Protein AF-A0A7K3PLQ2-F1 (afdb_monomer_lite)

InterPro domains:
  IPR016161 Aldehyde/histidinol dehydrogenase [SSF53720] (9-58)
  IPR016162 Aldehyde dehydrogenase, N-terminal [G3DSA:3.40.605.10] (3-59)

Foldseek 3Di:
DDPDDCVLFACWDDQVGTDHAPDKDFDADPPPRDTPGIHHDDDPVNVVVSVVVVVVVVD

Sequence (59 aa):
MTLLDSEVWGGKFFSDGWRDSPAEQPVTEPATGDRLGTVGLATAEDVNRAAARAAEAQR

Organism: NCBI:txid285562

Structure (mmCIF, N/CA/C/O backbone):
data_AF-A0A7K3PLQ2-F1
#
_entry.id   AF-A0A7K3PLQ2-F1
#
loop_
_atom_site.group_PDB
_atom_site.id
_atom_site.type_symbol
_atom_site.label_atom_id
_atom_site.label_alt_id
_atom_site.label_comp_id
_atom_site.label_asym_id
_atom_site.label_entity_id
_atom_site.label_seq_id
_atom_site.pdbx_PDB_ins_code
_atom_site.Cartn_x
_atom_site.Cartn_y
_atom_site.Cartn_z
_atom_site.occupancy
_atom_site.B_iso_or_equiv
_atom_site.auth_seq_id
_atom_site.auth_comp_id
_atom_site.auth_asym_id
_atom_site.auth_atom_id
_atom_site.pdbx_PDB_model_num
ATOM 1 N N . MET A 1 1 ? -23.453 -5.227 1.918 1.00 48.72 1 MET A N 1
ATOM 2 C CA . MET A 1 1 ? -22.846 -4.896 0.613 1.00 48.72 1 MET A CA 1
ATOM 3 C C . MET A 1 1 ? -22.131 -3.573 0.772 1.00 48.72 1 MET A C 1
ATOM 5 O O . MET A 1 1 ? -22.787 -2.583 1.070 1.00 48.72 1 MET A O 1
ATOM 9 N N . THR A 1 2 ? -20.806 -3.575 0.684 1.00 70.19 2 THR A N 1
ATOM 10 C CA . THR A 1 2 ? -20.003 -2.349 0.635 1.00 70.19 2 THR A CA 1
ATOM 11 C C . THR A 1 2 ? -19.908 -1.874 -0.816 1.00 70.19 2 THR A C 1
ATOM 13 O O . THR A 1 2 ? -20.005 -2.681 -1.737 1.00 70.19 2 THR A O 1
ATOM 16 N N . LEU A 1 3 ? -19.769 -0.561 -1.028 1.00 80.12 3 LEU A N 1
ATOM 17 C CA . LEU A 1 3 ? -19.670 0.047 -2.366 1.00 80.12 3 LEU A CA 1
ATOM 18 C C . LEU A 1 3 ? -18.434 -0.448 -3.140 1.00 80.12 3 LEU A C 1
ATOM 20 O O . LEU A 1 3 ? -18.469 -0.546 -4.362 1.00 80.12 3 LEU A O 1
ATOM 24 N N . LEU A 1 4 ? -17.354 -0.754 -2.421 1.00 82.81 4 LEU A N 1
ATOM 25 C CA . LEU A 1 4 ? -16.108 -1.280 -2.962 1.00 82.81 4 LEU A CA 1
ATOM 26 C C . LEU A 1 4 ? -15.686 -2.522 -2.157 1.00 82.81 4 LEU A C 1
ATOM 28 O O . LEU A 1 4 ? -15.956 -2.604 -0.953 1.00 82.81 4 LEU A O 1
ATOM 32 N N . ASP A 1 5 ? -15.025 -3.468 -2.824 1.00 85.69 5 ASP A N 1
ATOM 33 C CA . ASP A 1 5 ? -14.479 -4.677 -2.204 1.00 85.69 5 ASP A CA 1
ATOM 34 C C . ASP A 1 5 ? -13.061 -4.422 -1.688 1.00 85.69 5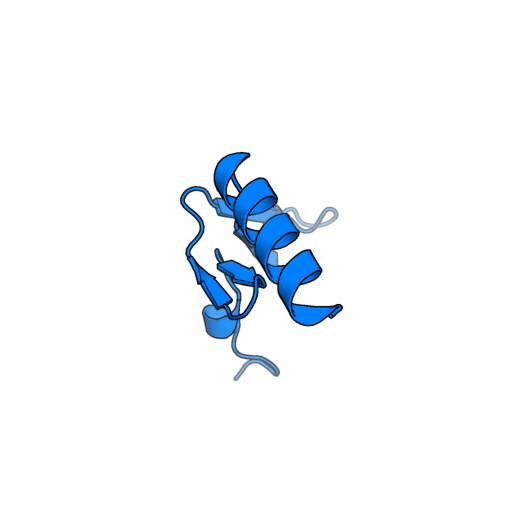 ASP A C 1
ATOM 36 O O . ASP A 1 5 ? -12.098 -4.388 -2.454 1.00 85.69 5 ASP A O 1
ATOM 40 N N . SER A 1 6 ? -12.937 -4.231 -0.375 1.00 81.94 6 SER A N 1
ATOM 41 C CA . SER A 1 6 ? -11.657 -3.931 0.258 1.00 81.94 6 SER A CA 1
ATOM 42 C C . SER A 1 6 ? -10.639 -5.061 0.179 1.00 81.94 6 SER A C 1
ATOM 44 O O . SER A 1 6 ? -9.458 -4.783 0.358 1.00 81.94 6 SER A O 1
ATOM 46 N N . GLU A 1 7 ? -11.036 -6.304 -0.112 1.00 84.94 7 GLU A N 1
ATOM 47 C CA . GLU A 1 7 ? -10.078 -7.406 -0.292 1.00 84.94 7 GLU A CA 1
ATOM 48 C C . GLU A 1 7 ? -9.195 -7.209 -1.534 1.00 84.94 7 GLU A C 1
ATOM 50 O O . GLU A 1 7 ? -8.090 -7.750 -1.611 1.00 84.94 7 GLU A O 1
ATOM 55 N N . VAL A 1 8 ? -9.632 -6.369 -2.481 1.00 89.81 8 VAL A N 1
ATOM 56 C CA . VAL A 1 8 ? -8.869 -6.050 -3.694 1.00 89.81 8 VAL A CA 1
ATOM 57 C C . VAL A 1 8 ? -7.562 -5.315 -3.373 1.00 89.81 8 VAL A C 1
ATOM 59 O O . VAL A 1 8 ? -6.557 -5.563 -4.037 1.00 89.81 8 VAL A O 1
ATOM 62 N N . TRP A 1 9 ? -7.547 -4.430 -2.369 1.00 90.25 9 TRP A N 1
ATOM 63 C CA . TRP A 1 9 ? -6.379 -3.590 -2.042 1.00 90.25 9 TRP A CA 1
ATOM 64 C C . TRP A 1 9 ? -5.926 -3.659 -0.580 1.00 90.25 9 TRP A C 1
ATOM 66 O O . TRP A 1 9 ? -4.834 -3.190 -0.257 1.00 90.25 9 TRP A O 1
ATOM 76 N N . GLY A 1 10 ? -6.746 -4.203 0.318 1.00 94.12 10 GLY A N 1
ATOM 77 C CA . GLY A 1 10 ? -6.437 -4.304 1.739 1.00 94.12 10 GLY A CA 1
ATOM 78 C C . GLY A 1 10 ? -5.167 -5.117 1.967 1.00 94.12 10 GLY A C 1
ATOM 79 O O . GLY A 1 10 ? -5.021 -6.199 1.406 1.00 94.12 10 GLY A O 1
ATOM 80 N N . GLY A 1 11 ? -4.227 -4.565 2.739 1.00 95.38 11 GLY A N 1
ATOM 8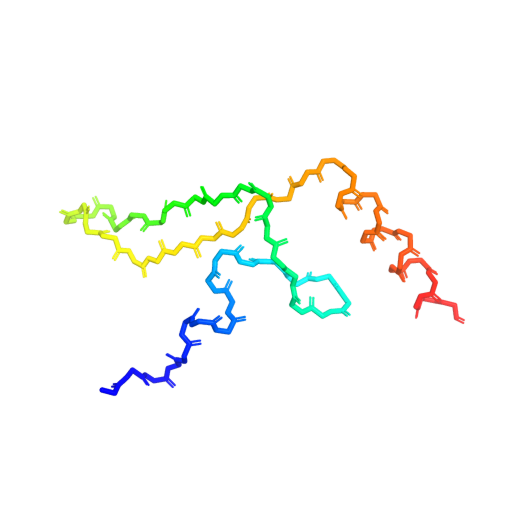1 C CA . GLY A 1 11 ? -2.928 -5.208 2.993 1.00 95.38 11 GLY A CA 1
ATOM 82 C C . GLY A 1 11 ? -1.999 -5.294 1.773 1.00 95.38 11 GLY A C 1
ATOM 83 O O . GLY A 1 11 ? -0.918 -5.875 1.845 1.00 95.38 11 GLY A O 1
ATOM 84 N N . LYS A 1 12 ? -2.385 -4.688 0.647 1.00 96.62 12 LYS A N 1
ATOM 85 C CA . LYS A 1 12 ? -1.633 -4.698 -0.609 1.00 96.62 12 LYS A CA 1
ATOM 86 C C . LYS A 1 12 ? -1.112 -3.305 -0.939 1.00 96.62 12 LYS A C 1
ATOM 88 O O . LYS A 1 12 ? -1.512 -2.299 -0.350 1.00 96.62 12 LYS A O 1
ATOM 93 N N . PHE A 1 13 ? -0.233 -3.244 -1.929 1.00 95.38 13 PHE A N 1
ATOM 94 C CA . PHE A 1 13 ? 0.123 -2.009 -2.620 1.00 95.38 13 PHE A CA 1
ATOM 95 C C . PHE A 1 13 ? 0.111 -2.236 -4.130 1.00 95.38 13 PHE A C 1
ATOM 97 O O . PHE A 1 13 ? 0.287 -3.358 -4.615 1.00 95.38 13 PHE A O 1
ATOM 104 N N . PHE A 1 14 ? -0.116 -1.163 -4.884 1.00 94.62 14 PHE A N 1
ATOM 105 C CA . PHE A 1 14 ? -0.097 -1.225 -6.337 1.00 94.62 14 PHE A CA 1
ATOM 106 C C . PHE A 1 14 ? 1.307 -0.909 -6.862 1.00 94.62 14 PHE A C 1
ATOM 108 O O . PHE A 1 14 ? 1.806 0.204 -6.720 1.00 94.62 14 PHE A O 1
ATOM 115 N N . SER A 1 15 ? 1.935 -1.896 -7.489 1.00 95.62 15 SER A N 1
ATOM 116 C CA . SER A 1 15 ? 3.156 -1.771 -8.283 1.00 95.62 15 SER A CA 1
ATOM 117 C C . SER A 1 15 ? 2.963 -2.722 -9.442 1.00 95.62 15 SER A C 1
ATOM 119 O O . SER A 1 15 ? 2.959 -3.932 -9.215 1.00 95.62 15 SER A O 1
ATOM 121 N N . ASP A 1 16 ? 2.732 -2.169 -10.637 1.00 94.75 16 ASP A N 1
ATOM 122 C CA . ASP A 1 16 ? 2.499 -2.939 -11.866 1.00 94.75 16 ASP A CA 1
ATOM 123 C C . ASP A 1 16 ? 1.487 -4.097 -11.701 1.00 94.75 16 ASP A C 1
ATOM 125 O O . ASP A 1 16 ? 1.603 -5.154 -12.317 1.00 94.75 16 ASP A O 1
ATOM 129 N N . GLY A 1 17 ? 0.476 -3.867 -10.853 1.00 95.12 17 GLY A N 1
ATOM 130 C CA . GLY A 1 17 ? -0.461 -4.863 -10.333 1.00 95.12 17 GLY A CA 1
ATOM 131 C C . GLY A 1 17 ? -0.640 -4.732 -8.815 1.00 95.12 17 GLY A C 1
ATOM 132 O O . GLY A 1 17 ? 0.168 -4.100 -8.133 1.00 95.12 17 GLY A O 1
ATOM 133 N N . TRP A 1 18 ? -1.710 -5.315 -8.269 1.00 94.94 18 TRP A N 1
ATOM 134 C CA . TRP A 1 18 ? -1.868 -5.440 -6.816 1.00 94.94 18 TRP A CA 1
ATOM 135 C C . TRP A 1 18 ? -0.934 -6.521 -6.285 1.00 94.94 18 TRP A C 1
ATOM 137 O O . TRP A 1 18 ? -0.890 -7.627 -6.825 1.00 94.94 18 TRP A O 1
ATOM 147 N N . ARG A 1 19 ? -0.184 -6.201 -5.231 1.00 94.69 19 ARG A N 1
ATOM 148 C CA . ARG A 1 19 ? 0.802 -7.101 -4.631 1.00 94.69 19 ARG A CA 1
ATOM 149 C C . ARG A 1 19 ? 0.618 -7.156 -3.127 1.00 94.69 19 ARG A C 1
ATOM 151 O O . ARG A 1 19 ? 0.406 -6.118 -2.503 1.00 94.69 19 ARG A O 1
ATOM 158 N N . ASP A 1 20 ? 0.733 -8.355 -2.572 1.00 95.50 20 ASP A N 1
ATOM 159 C CA . ASP A 1 20 ? 0.733 -8.553 -1.127 1.00 95.50 20 ASP A CA 1
ATOM 160 C C . ASP A 1 20 ? 1.930 -7.868 -0.485 1.00 95.50 20 ASP A C 1
ATOM 162 O O . ASP A 1 20 ? 3.044 -7.877 -1.019 1.00 95.50 20 ASP A O 1
ATOM 166 N N . SER A 1 21 ? 1.674 -7.273 0.671 1.00 95.50 21 SER A N 1
ATOM 167 C CA . SER A 1 21 ? 2.700 -6.651 1.476 1.00 95.50 21 SER A CA 1
ATOM 168 C C . SER A 1 21 ? 3.239 -7.620 2.528 1.00 95.50 21 SER A C 1
ATOM 170 O O . SER A 1 21 ? 2.454 -8.330 3.154 1.00 95.50 21 SER A O 1
ATOM 172 N N . PRO A 1 22 ? 4.556 -7.630 2.800 1.00 92.62 22 PRO A N 1
ATOM 173 C CA . PRO A 1 22 ? 5.115 -8.427 3.892 1.00 92.62 22 PRO A CA 1
ATOM 174 C C . PRO A 1 22 ? 4.732 -7.890 5.280 1.00 92.62 22 PRO A C 1
ATOM 176 O O . PRO A 1 22 ? 4.839 -8.612 6.269 1.00 92.62 22 PRO A O 1
ATOM 179 N N . ALA A 1 23 ? 4.305 -6.628 5.363 1.00 95.56 23 ALA A N 1
ATOM 180 C CA . ALA A 1 23 ? 3.808 -6.009 6.585 1.00 95.56 23 ALA A CA 1
ATOM 181 C C . ALA A 1 23 ? 2.556 -5.172 6.309 1.00 95.56 23 ALA A C 1
ATOM 183 O O . ALA A 1 23 ? 2.440 -4.523 5.271 1.00 95.56 23 ALA A O 1
ATOM 184 N N . GLU A 1 24 ? 1.633 -5.156 7.261 1.00 96.00 24 GLU A N 1
ATOM 185 C CA . GLU A 1 24 ? 0.357 -4.455 7.154 1.00 96.00 24 GLU A CA 1
ATOM 186 C C . GLU A 1 24 ? 0.198 -3.434 8.282 1.00 96.00 24 GLU A C 1
ATOM 188 O O . GLU A 1 24 ? 0.675 -3.6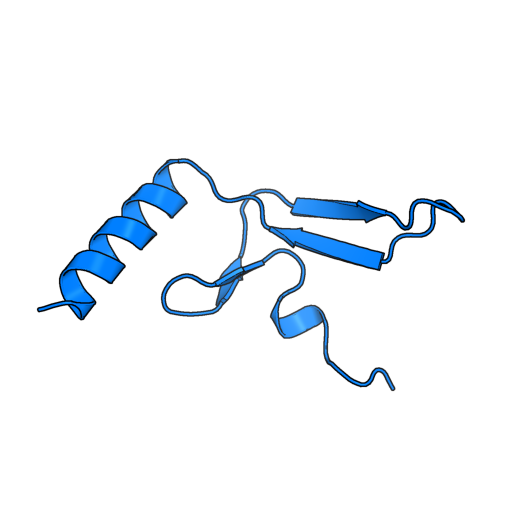46 9.399 1.00 96.00 24 GLU A O 1
ATOM 193 N N . GLN A 1 25 ? -0.505 -2.335 8.005 1.00 96.25 25 GLN A N 1
ATOM 194 C CA . GLN A 1 25 ? -0.806 -1.298 8.987 1.00 96.25 25 GLN A CA 1
ATOM 195 C C . GLN A 1 25 ? -2.313 -1.007 9.040 1.00 96.25 25 GLN A C 1
ATOM 197 O O . GLN A 1 25 ? -2.906 -0.671 8.010 1.00 96.25 25 GLN A O 1
ATOM 202 N N . PRO A 1 26 ? -2.952 -1.090 10.225 1.00 96.12 26 PRO A N 1
ATOM 203 C CA . PRO A 1 26 ? -4.342 -0.688 10.377 1.00 96.12 26 PRO A CA 1
ATOM 204 C C . PRO A 1 26 ? -4.475 0.834 10.264 1.00 96.12 26 PRO A C 1
ATOM 206 O O . PRO A 1 26 ? -3.675 1.591 10.818 1.00 96.12 26 PRO A O 1
ATOM 209 N N . VAL A 1 27 ? -5.519 1.276 9.570 1.00 95.56 27 VAL A N 1
ATOM 210 C CA . VAL A 1 27 ? -5.926 2.680 9.501 1.00 95.56 27 VAL A CA 1
ATOM 211 C C . VAL A 1 27 ? -7.043 2.899 10.510 1.00 95.56 27 VAL A C 1
ATOM 213 O O . VAL A 1 27 ? -8.055 2.196 10.476 1.00 95.56 27 VAL A O 1
ATOM 216 N N . THR A 1 28 ? -6.855 3.877 11.390 1.00 97.44 28 THR A N 1
ATOM 217 C CA . THR A 1 28 ? -7.778 4.182 12.486 1.00 97.44 28 THR A CA 1
ATOM 218 C C . THR A 1 28 ? -8.475 5.518 12.246 1.00 97.44 28 THR A C 1
ATOM 220 O O . THR A 1 28 ? -7.839 6.502 11.867 1.00 97.44 28 THR A O 1
ATOM 223 N N . GLU A 1 29 ? -9.782 5.539 12.470 1.00 97.75 29 GLU A N 1
ATOM 224 C CA . GLU A 1 29 ? -10.634 6.720 12.473 1.00 97.75 29 GLU A CA 1
ATOM 225 C C . GLU A 1 29 ? -10.277 7.585 13.705 1.00 97.75 29 GLU A C 1
ATOM 227 O O . GLU A 1 29 ? -10.283 7.074 14.828 1.00 97.75 29 GLU A O 1
ATOM 232 N N . PRO A 1 30 ? -9.892 8.867 13.539 1.00 97.56 30 PRO A N 1
ATOM 233 C CA . PRO A 1 30 ? -9.366 9.655 14.659 1.00 97.56 30 PRO A CA 1
ATOM 234 C C . PRO A 1 30 ? -10.376 10.069 15.741 1.00 97.56 30 PRO A C 1
ATOM 236 O O . PRO A 1 30 ? -9.955 10.398 16.848 1.00 97.56 30 PRO A O 1
ATOM 239 N N . ALA A 1 31 ? -11.672 10.135 15.436 1.00 97.31 31 ALA A N 1
ATOM 240 C CA . ALA A 1 31 ? -12.701 10.658 16.335 1.00 97.31 31 ALA A CA 1
ATOM 241 C C . ALA A 1 31 ? -13.327 9.576 17.234 1.00 97.31 31 ALA A C 1
ATOM 243 O O . ALA A 1 31 ? -13.717 9.864 18.365 1.00 97.31 31 ALA A O 1
ATOM 244 N N . THR A 1 32 ? -13.416 8.344 16.745 1.00 97.69 32 THR A N 1
ATOM 245 C CA . THR A 1 32 ? -14.038 7.182 17.381 1.00 97.69 32 THR A CA 1
ATOM 246 C C . THR A 1 32 ? -13.010 6.125 17.764 1.00 97.69 32 THR A C 1
ATOM 248 O O . THR A 1 32 ? -13.242 5.360 18.697 1.00 97.69 32 THR A O 1
ATOM 251 N N . GLY A 1 33 ? -11.855 6.096 17.091 1.00 96.94 33 GLY A N 1
ATOM 252 C CA . GLY A 1 33 ? -10.839 5.061 17.275 1.00 96.94 33 GLY A CA 1
ATOM 253 C C . GLY A 1 33 ? -11.145 3.761 16.527 1.00 96.94 33 GLY A C 1
ATOM 254 O O . GLY A 1 33 ? -10.422 2.777 16.700 1.00 96.94 33 GLY A O 1
ATOM 255 N N . ASP A 1 34 ? -12.186 3.737 15.694 1.00 97.31 34 ASP A N 1
ATOM 256 C CA . ASP A 1 34 ? -12.563 2.551 14.929 1.00 97.31 34 ASP A CA 1
ATOM 257 C C . ASP A 1 34 ? -11.579 2.267 13.791 1.00 97.31 34 ASP A C 1
ATOM 259 O O . ASP A 1 34 ? -10.936 3.160 13.240 1.00 97.31 34 ASP A O 1
ATOM 263 N N . ARG A 1 35 ? -11.471 1.002 13.380 1.00 93.88 35 ARG A N 1
ATOM 264 C CA . ARG A 1 35 ? -10.657 0.632 12.217 1.00 93.88 35 ARG A CA 1
ATOM 265 C C . ARG A 1 35 ? -11.411 0.925 10.920 1.00 93.88 35 ARG A C 1
ATOM 267 O O . ARG A 1 35 ? -12.481 0.373 10.691 1.00 93.88 35 ARG A O 1
ATOM 274 N N . LEU A 1 36 ? -10.789 1.700 10.034 1.00 91.75 36 LEU A N 1
ATOM 275 C CA . LEU A 1 36 ? -11.286 1.979 8.681 1.00 91.75 36 LEU A CA 1
ATOM 276 C C . LEU A 1 36 ? -10.856 0.915 7.665 1.00 91.75 36 LEU A C 1
ATOM 278 O O . LEU A 1 36 ? -11.568 0.646 6.703 1.00 91.75 36 LEU A O 1
ATOM 282 N N . GLY A 1 37 ? -9.683 0.316 7.866 1.00 91.75 37 GLY A N 1
ATOM 283 C CA . GLY A 1 37 ? -9.140 -0.705 6.976 1.00 91.75 37 GLY A CA 1
ATOM 284 C C . GLY A 1 37 ? -7.684 -1.025 7.287 1.00 91.75 37 GLY A C 1
ATOM 285 O O . GLY A 1 37 ? -7.181 -0.680 8.359 1.00 91.75 37 GLY A O 1
ATOM 286 N N . THR A 1 38 ? -7.012 -1.662 6.332 1.00 94.31 38 THR A N 1
ATOM 287 C CA . THR A 1 38 ? -5.607 -2.066 6.437 1.00 94.31 38 THR A CA 1
ATOM 288 C C . THR A 1 38 ? -4.871 -1.736 5.143 1.00 94.31 38 THR A C 1
ATOM 290 O O . THR A 1 38 ? -5.373 -2.027 4.058 1.00 94.31 38 THR A O 1
ATOM 293 N N . VAL A 1 39 ? -3.675 -1.158 5.246 1.00 95.50 39 VAL A N 1
ATOM 294 C CA . VAL A 1 39 ? -2.793 -0.866 4.103 1.00 95.50 39 VAL A CA 1
ATOM 295 C C . VAL A 1 39 ? -1.536 -1.729 4.150 1.00 95.50 39 VAL A C 1
ATOM 297 O O . VAL A 1 39 ? -1.081 -2.101 5.230 1.00 95.50 39 VAL A O 1
ATOM 300 N N . GLY A 1 40 ? -0.966 -2.036 2.985 1.00 96.25 40 GLY A N 1
ATOM 301 C CA . GLY A 1 40 ? 0.346 -2.670 2.891 1.00 96.25 40 GLY A CA 1
ATOM 302 C C . GLY A 1 40 ? 1.495 -1.675 3.099 1.00 96.25 40 GLY A C 1
ATOM 303 O O . GLY A 1 40 ? 1.452 -0.554 2.594 1.00 96.25 40 GLY A O 1
ATOM 304 N N . LEU A 1 41 ? 2.538 -2.090 3.817 1.00 97.00 41 LEU A N 1
ATOM 305 C CA . LEU A 1 41 ? 3.806 -1.381 3.978 1.00 97.00 41 LEU A CA 1
ATOM 306 C C . LEU A 1 41 ? 4.895 -1.946 3.056 1.00 97.00 41 LEU A C 1
ATOM 308 O O . LEU A 1 41 ? 5.397 -3.051 3.258 1.00 97.00 41 LEU A O 1
ATOM 312 N N . ALA A 1 42 ? 5.313 -1.147 2.077 1.00 96.31 42 ALA A N 1
ATOM 313 C CA . ALA A 1 42 ? 6.392 -1.512 1.167 1.00 96.31 42 ALA A CA 1
ATOM 314 C C . ALA A 1 42 ? 7.757 -1.568 1.876 1.00 96.31 42 ALA A C 1
ATOM 316 O O . ALA A 1 42 ? 8.097 -0.702 2.688 1.00 96.31 42 ALA A O 1
ATOM 317 N N . THR A 1 43 ? 8.575 -2.554 1.510 1.00 96.31 43 THR A N 1
ATOM 318 C CA . THR A 1 43 ? 9.991 -2.598 1.892 1.00 96.31 43 THR A CA 1
ATOM 319 C C . THR A 1 43 ? 10.843 -1.734 0.959 1.00 96.31 43 THR A C 1
ATOM 321 O O . THR A 1 43 ? 10.403 -1.312 -0.112 1.00 96.31 43 THR A O 1
ATOM 324 N N . ALA A 1 44 ? 12.110 -1.507 1.316 1.00 97.19 44 ALA A N 1
ATOM 325 C CA . ALA A 1 44 ? 13.055 -0.842 0.417 1.00 97.19 44 ALA A CA 1
ATOM 326 C C . ALA A 1 44 ? 13.241 -1.602 -0.916 1.00 97.19 44 ALA A C 1
ATOM 328 O O . ALA A 1 44 ? 13.410 -0.979 -1.965 1.00 97.19 44 ALA A O 1
ATOM 329 N N . GLU A 1 45 ? 13.175 -2.936 -0.891 1.00 96.56 45 GLU A N 1
ATOM 330 C CA . GLU A 1 45 ? 13.261 -3.77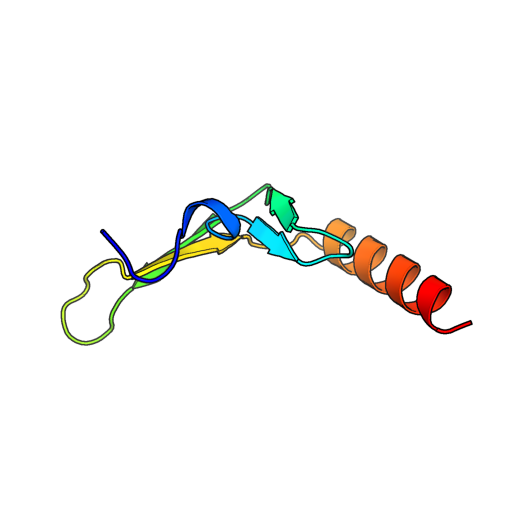5 -2.091 1.00 96.56 45 GLU A CA 1
ATOM 331 C C . GLU A 1 45 ? 12.042 -3.582 -3.003 1.00 96.56 45 GLU A C 1
ATOM 333 O O . GLU A 1 45 ? 12.190 -3.434 -4.218 1.00 96.56 45 GLU A O 1
ATOM 338 N N . ASP A 1 46 ? 10.843 -3.494 -2.419 1.00 96.62 46 ASP A N 1
ATOM 339 C CA . ASP A 1 46 ? 9.615 -3.218 -3.167 1.00 96.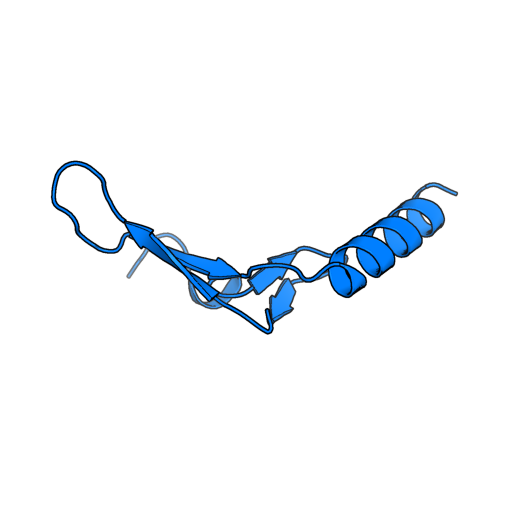62 46 ASP A CA 1
ATOM 340 C C . ASP A 1 46 ? 9.666 -1.865 -3.877 1.00 96.62 46 ASP A C 1
ATOM 342 O O . ASP A 1 46 ? 9.281 -1.770 -5.045 1.00 96.62 46 ASP A O 1
ATOM 346 N N . VAL A 1 47 ? 10.181 -0.836 -3.196 1.00 97.12 47 VAL A N 1
ATOM 347 C CA . VAL A 1 47 ? 10.350 0.507 -3.769 1.00 97.12 47 VAL A CA 1
ATOM 348 C C . VAL A 1 47 ? 11.363 0.487 -4.917 1.00 97.12 47 VAL A C 1
ATOM 350 O O . VAL A 1 47 ? 11.107 1.076 -5.968 1.00 97.12 47 VAL A O 1
ATOM 353 N N . ASN A 1 48 ? 12.484 -0.225 -4.762 1.00 98.12 48 ASN A N 1
ATOM 354 C CA . ASN A 1 48 ? 13.486 -0.366 -5.820 1.00 98.12 48 ASN A CA 1
ATOM 355 C C . ASN A 1 48 ? 12.904 -1.063 -7.066 1.00 98.12 48 ASN A C 1
ATOM 357 O O . ASN A 1 48 ? 13.030 -0.559 -8.184 1.00 98.12 48 ASN A O 1
ATOM 361 N N . ARG A 1 49 ? 12.181 -2.176 -6.878 1.00 96.75 49 ARG A N 1
ATOM 362 C CA . ARG A 1 49 ? 11.480 -2.871 -7.969 1.00 96.75 49 ARG A CA 1
ATOM 363 C C . ARG A 1 49 ? 10.507 -1.937 -8.687 1.00 96.75 49 ARG A C 1
ATOM 365 O O . ARG A 1 49 ? 10.531 -1.871 -9.914 1.00 96.75 49 ARG A O 1
ATOM 372 N N . ALA A 1 50 ? 9.672 -1.214 -7.939 1.00 97.69 50 ALA A N 1
ATOM 373 C CA . ALA A 1 50 ? 8.695 -0.293 -8.515 1.00 97.69 50 ALA A CA 1
ATOM 374 C C . ALA A 1 50 ? 9.371 0.790 -9.374 1.00 97.69 50 ALA A C 1
ATOM 376 O O . ALA A 1 50 ? 8.927 1.057 -10.491 1.00 97.69 50 ALA A O 1
ATOM 377 N N . ALA A 1 51 ? 10.487 1.356 -8.901 1.00 98.19 51 ALA A N 1
ATOM 378 C CA . ALA A 1 51 ? 11.262 2.340 -9.654 1.00 98.19 51 ALA A CA 1
ATOM 379 C C . ALA A 1 51 ? 11.842 1.760 -10.957 1.00 98.19 51 ALA A C 1
ATOM 381 O O . ALA A 1 51 ? 11.744 2.395 -12.009 1.00 98.19 51 ALA A O 1
ATOM 382 N N . ALA A 1 52 ? 12.391 0.542 -10.919 1.00 98.12 52 ALA A N 1
ATOM 383 C CA . ALA A 1 52 ? 12.915 -0.129 -12.109 1.00 98.12 52 ALA A CA 1
ATOM 384 C C . ALA A 1 52 ? 11.820 -0.384 -13.162 1.00 98.12 52 ALA A C 1
ATOM 386 O O . ALA A 1 52 ? 12.024 -0.105 -14.345 1.00 98.12 52 ALA A O 1
ATOM 387 N N . ARG A 1 53 ? 10.639 -0.850 -12.732 1.00 97.75 53 ARG A N 1
ATOM 388 C CA . ARG A 1 53 ? 9.485 -1.085 -13.617 1.00 97.75 53 ARG A CA 1
ATOM 389 C C . ARG A 1 53 ? 8.936 0.212 -14.205 1.00 97.75 53 ARG A C 1
ATOM 391 O O . ARG A 1 53 ? 8.617 0.254 -15.390 1.00 97.75 53 ARG A O 1
ATOM 398 N N . ALA A 1 54 ? 8.888 1.285 -13.416 1.00 97.88 54 ALA A N 1
ATOM 399 C CA . ALA A 1 54 ? 8.497 2.603 -13.908 1.00 97.88 54 ALA A CA 1
ATOM 400 C C . ALA A 1 54 ? 9.461 3.121 -14.989 1.00 97.88 54 ALA A C 1
ATOM 402 O O . ALA A 1 54 ? 9.008 3.618 -16.016 1.00 97.88 54 ALA A O 1
ATOM 403 N N . ALA A 1 55 ? 10.774 2.956 -14.798 1.00 98.25 55 ALA A N 1
ATOM 404 C CA . ALA A 1 55 ? 11.775 3.358 -15.787 1.00 98.25 55 ALA A CA 1
ATOM 405 C C . ALA A 1 55 ? 11.673 2.561 -17.100 1.00 98.25 55 ALA A C 1
ATOM 407 O O . ALA A 1 55 ? 11.935 3.104 -18.170 1.00 98.25 55 ALA A O 1
ATOM 408 N N . GLU A 1 56 ? 11.303 1.280 -17.034 1.00 97.81 56 GLU A N 1
ATOM 409 C CA . GLU A 1 56 ? 11.046 0.448 -18.215 1.00 97.81 56 GLU A CA 1
ATOM 410 C C . GLU A 1 56 ? 9.799 0.913 -18.978 1.00 97.81 56 GLU A C 1
ATOM 412 O O . GLU A 1 56 ? 9.858 1.061 -20.193 1.00 97.81 56 GLU A O 1
ATOM 417 N N . ALA A 1 57 ? 8.705 1.205 -18.271 1.00 97.38 57 ALA A N 1
ATOM 418 C CA . ALA A 1 57 ? 7.439 1.637 -18.868 1.00 97.38 57 ALA A CA 1
ATOM 419 C C . ALA A 1 57 ? 7.476 3.049 -19.487 1.00 97.38 57 ALA A C 1
ATOM 421 O O . ALA A 1 57 ? 6.569 3.416 -20.228 1.00 97.38 57 ALA A O 1
ATOM 422 N N . GLN A 1 58 ? 8.487 3.854 -19.151 1.00 96.56 58 GLN A N 1
ATOM 423 C CA . GLN A 1 58 ? 8.672 5.220 -19.658 1.00 96.56 58 GLN A CA 1
ATOM 424 C C . GLN A 1 58 ? 9.477 5.300 -20.965 1.00 96.56 58 GLN A C 1
A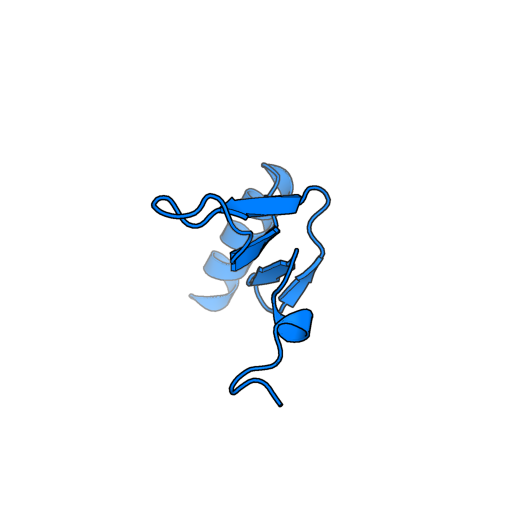TOM 426 O O . GLN A 1 58 ? 9.661 6.401 -21.486 1.00 96.56 58 GLN A O 1
ATOM 431 N N . ARG A 1 59 ? 9.997 4.174 -21.462 1.00 85.88 59 ARG A N 1
ATOM 432 C CA . ARG A 1 59 ? 10.722 4.096 -22.737 1.00 85.88 59 ARG A CA 1
ATOM 433 C C . ARG A 1 59 ? 9.771 3.832 -23.893 1.00 85.88 59 ARG A C 1
ATOM 435 O O . ARG A 1 59 ? 10.052 4.382 -24.978 1.00 85.88 59 ARG A O 1
#

Secondary structure (DSSP, 8-state):
--SS-GGGTTTEEESSSEEE-SEEEEEE-TTT--EEEEEEE--HHHHHHHHHHHHHHT-

pLDDT: mean 93.42, std 7.87, range [48.72, 98.25]

Radius of gyration: 14.31 Å; chains: 1; bounding box: 36×19×40 Å